Protein AF-A0A821N7M0-F1 (afdb_monomer_lite)

Sequence (128 aa):
MWQSNPNPWSSSEPAKWSHYSDVENLITERAYMNGEKRAIFDHYYIDFETNRQISNTDNYRQRPVKRVVRKREDKHLREERFVDLPVTTGRSFGGEYGWVSPFIIEVRRDLKLEPDELPSKKPDIIPI

Secondary structure (DSSP, 8-state):
-EEE-S-TT-SSS---PEEPPHHHHHHHHHHHHTT-SEEE-SSEEEETTTTEEEESS-TT-EEEEEE----GGG----GGGS------TT--SSSTTS---HHHHHHHHHTT--GGGSGGG-TTTS--

Foldseek 3Di:
DKWWFQCPPDPPDPGDTDDDDPVQCVQQVVCVVVVHQWRDDPFWIQGPVQQWIAGPVHRVNIIHMDDDDDDPVNPPDVVVVVPPDPPPPQAFPPDDPPDDDVVVVVVCVVVVHDPCRDLSNDPVNDDD

Radius of gyration: 28.32 Å; chains: 1; bounding box: 65×40×57 Å

pLDDT: mean 79.27, std 14.32, range [49.69, 96.19]

Structure (mmCIF, N/CA/C/O backbone):
data_AF-A0A821N7M0-F1
#
_entry.id   AF-A0A821N7M0-F1
#
loop_
_atom_site.group_PDB
_atom_site.id
_atom_site.type_symbol
_atom_site.label_atom_id
_atom_site.label_alt_id
_atom_site.label_comp_id
_atom_site.label_asym_id
_atom_site.label_entity_id
_atom_site.label_seq_id
_atom_site.pdbx_PDB_ins_code
_atom_site.Cartn_x
_atom_site.Cartn_y
_atom_site.Cartn_z
_atom_site.occupancy
_atom_site.B_iso_or_equiv
_atom_site.auth_seq_id
_atom_site.auth_comp_id
_atom_site.auth_asym_id
_atom_site.auth_atom_id
_atom_site.pdbx_PDB_model_num
ATOM 1 N N . MET A 1 1 ? -1.482 -3.138 3.120 1.00 86.19 1 MET A N 1
ATOM 2 C CA . MET A 1 1 ? -0.540 -2.020 2.915 1.00 86.19 1 MET A CA 1
ATOM 3 C C . MET A 1 1 ? 0.639 -2.510 2.112 1.00 86.19 1 MET A C 1
ATOM 5 O O . MET A 1 1 ? 1.096 -3.629 2.328 1.00 86.19 1 MET A O 1
ATOM 9 N N . TRP A 1 2 ? 1.101 -1.690 1.182 1.00 90.12 2 TRP A N 1
ATOM 10 C CA . TRP A 1 2 ? 2.169 -2.036 0.261 1.00 90.12 2 TRP A CA 1
ATOM 11 C C . TRP A 1 2 ? 3.532 -1.646 0.836 1.00 90.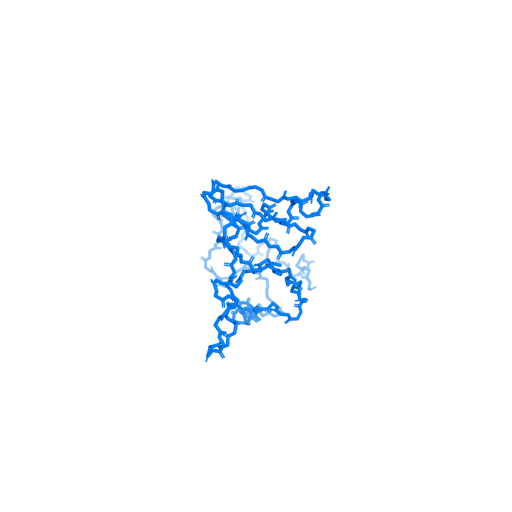12 2 TRP A C 1
ATOM 13 O O . TRP A 1 2 ? 3.653 -0.715 1.639 1.00 90.12 2 TRP A O 1
ATOM 23 N N . GLN A 1 3 ? 4.557 -2.398 0.451 1.00 91.69 3 GLN A N 1
ATOM 24 C CA . GLN A 1 3 ? 5.940 -2.173 0.852 1.00 91.69 3 GLN A CA 1
ATOM 25 C C . GLN A 1 3 ? 6.879 -2.381 -0.336 1.00 91.69 3 GLN A C 1
ATOM 27 O O . GLN A 1 3 ? 6.625 -3.247 -1.173 1.00 91.69 3 GLN A O 1
ATOM 32 N N . SER A 1 4 ? 7.995 -1.655 -0.358 1.00 90.69 4 SER A N 1
ATOM 33 C CA . SER A 1 4 ? 9.095 -1.848 -1.308 1.00 90.69 4 SE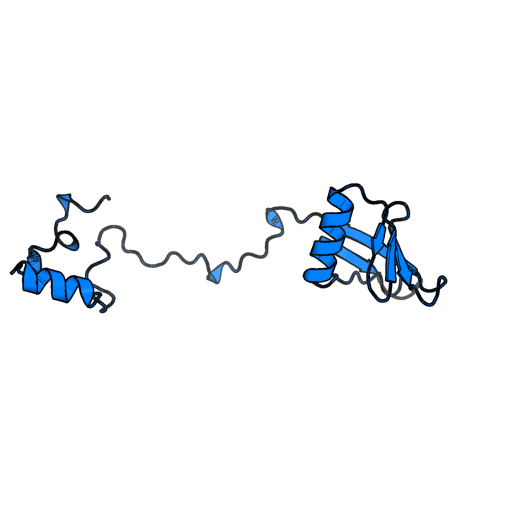R A CA 1
ATOM 34 C C . SER A 1 4 ? 10.398 -2.174 -0.587 1.00 90.69 4 SER A C 1
ATOM 36 O O . SER A 1 4 ? 10.624 -1.735 0.543 1.00 90.69 4 SER A O 1
ATOM 38 N N . ASN A 1 5 ? 11.266 -2.948 -1.236 1.00 89.94 5 ASN A N 1
ATOM 39 C CA . ASN A 1 5 ? 12.642 -3.123 -0.781 1.00 89.94 5 ASN A CA 1
ATOM 40 C C . ASN A 1 5 ? 13.562 -2.180 -1.581 1.00 89.94 5 ASN A C 1
ATOM 42 O O . ASN A 1 5 ? 13.746 -2.394 -2.781 1.00 89.94 5 ASN A O 1
ATOM 46 N N . PRO A 1 6 ? 14.140 -1.137 -0.958 1.00 80.50 6 PRO A N 1
ATOM 47 C CA . PRO A 1 6 ? 15.010 -0.194 -1.643 1.00 80.50 6 PRO A CA 1
ATOM 48 C C . PRO A 1 6 ? 16.347 -0.803 -2.074 1.00 80.50 6 PRO A C 1
ATOM 50 O O . PRO A 1 6 ? 16.938 -0.284 -3.019 1.00 80.50 6 PRO A O 1
ATOM 53 N N . ASN A 1 7 ? 16.809 -1.882 -1.429 1.00 79.25 7 ASN A N 1
ATOM 54 C CA . ASN A 1 7 ? 18.066 -2.547 -1.764 1.00 79.25 7 ASN A CA 1
ATOM 55 C C . ASN A 1 7 ? 17.894 -4.076 -1.836 1.00 79.25 7 ASN A C 1
ATOM 57 O O . ASN A 1 7 ? 18.238 -4.796 -0.897 1.00 79.25 7 ASN A O 1
ATOM 61 N N . PRO A 1 8 ? 17.340 -4.597 -2.942 1.00 70.62 8 PRO A N 1
ATOM 62 C CA . PRO A 1 8 ? 17.048 -6.020 -3.070 1.00 70.62 8 PRO A CA 1
ATOM 63 C C . PRO A 1 8 ? 18.269 -6.892 -3.385 1.00 70.62 8 PRO A C 1
ATOM 65 O O . PRO A 1 8 ? 18.152 -8.111 -3.319 1.00 70.62 8 PRO A O 1
ATOM 68 N N . TRP A 1 9 ? 19.420 -6.294 -3.713 1.00 75.19 9 TRP A N 1
ATOM 69 C CA . TRP A 1 9 ? 20.634 -7.018 -4.118 1.00 75.19 9 TRP A CA 1
ATOM 70 C C . TRP A 1 9 ? 21.748 -7.007 -3.067 1.00 75.19 9 TRP A C 1
ATOM 72 O O . TRP A 1 9 ? 22.810 -7.583 -3.300 1.00 75.19 9 TRP A O 1
ATOM 82 N N . SER A 1 10 ? 21.529 -6.380 -1.906 1.00 76.12 10 SER A N 1
ATOM 83 C CA . SER A 1 10 ? 22.488 -6.466 -0.805 1.00 76.12 10 SER A CA 1
ATOM 84 C C . SER A 1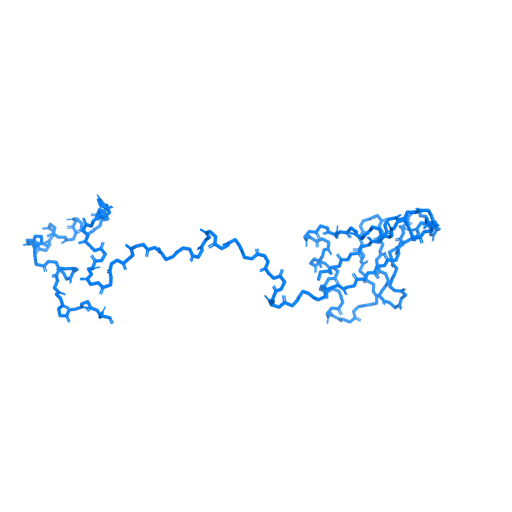 10 ? 22.561 -7.902 -0.296 1.00 76.12 10 SER A C 1
ATOM 86 O O . SER A 1 10 ? 21.575 -8.441 0.198 1.00 76.12 10 SER A O 1
ATOM 88 N N . SER A 1 11 ? 23.729 -8.528 -0.431 1.00 70.62 11 SER A N 1
ATOM 89 C CA . SER A 1 11 ? 23.993 -9.859 0.136 1.00 70.62 11 SER A CA 1
ATOM 90 C C . SER A 1 11 ? 24.466 -9.782 1.593 1.00 70.62 11 SER A C 1
ATOM 92 O O . SER A 1 11 ? 24.469 -10.790 2.291 1.00 70.62 11 SER A O 1
ATOM 94 N N . SER A 1 12 ? 24.878 -8.594 2.048 1.00 77.62 12 SER A N 1
ATOM 95 C CA . SER A 1 12 ? 25.453 -8.367 3.378 1.00 77.62 12 SER A CA 1
ATOM 96 C C . SER A 1 12 ? 24.445 -7.856 4.405 1.00 77.62 12 SER A C 1
ATOM 98 O O . SER A 1 12 ? 24.689 -7.988 5.601 1.00 77.62 12 SER A O 1
ATOM 100 N N . GLU A 1 13 ? 23.327 -7.266 3.971 1.00 72.75 13 GLU A N 1
ATOM 101 C CA . GLU A 1 13 ? 22.333 -6.661 4.862 1.00 72.75 13 GLU A CA 1
ATOM 102 C C . GLU A 1 13 ? 20.961 -7.336 4.731 1.00 72.75 13 GLU A C 1
ATOM 104 O O . GLU A 1 13 ? 20.546 -7.693 3.625 1.00 72.75 13 GLU A O 1
ATOM 109 N N . PRO A 1 14 ? 20.213 -7.491 5.838 1.00 75.62 14 PRO A N 1
ATOM 110 C CA . PRO A 1 14 ? 18.862 -8.027 5.785 1.00 75.62 14 PRO A CA 1
ATOM 111 C C . PRO A 1 14 ? 17.939 -7.111 4.971 1.00 75.62 14 PRO A C 1
ATOM 113 O O . PRO A 1 14 ? 17.973 -5.886 5.096 1.00 75.62 14 PRO A O 1
ATOM 116 N N . ALA A 1 15 ? 17.064 -7.719 4.166 1.00 79.12 15 ALA A N 1
ATOM 117 C CA . ALA A 1 15 ? 16.103 -7.011 3.327 1.00 79.12 15 ALA A CA 1
ATOM 118 C C . ALA A 1 15 ? 15.176 -6.109 4.164 1.00 79.12 15 ALA A C 1
ATOM 120 O O . ALA A 1 15 ? 14.221 -6.575 4.795 1.00 79.12 15 ALA A O 1
ATOM 121 N N . LYS A 1 16 ? 15.435 -4.798 4.141 1.00 85.75 16 LYS A N 1
ATOM 122 C CA . LYS A 1 16 ? 14.620 -3.798 4.833 1.00 85.75 16 LYS A CA 1
ATOM 123 C C . LYS A 1 16 ? 13.434 -3.408 3.959 1.00 85.75 16 LYS A C 1
ATOM 125 O O . LYS A 1 16 ? 13.601 -2.809 2.905 1.00 85.75 16 LYS A O 1
ATOM 130 N N . TRP A 1 17 ? 12.226 -3.734 4.405 1.00 88.75 17 TRP A N 1
ATOM 131 C CA . TRP A 1 17 ? 11.001 -3.349 3.708 1.00 88.75 17 TRP A CA 1
ATOM 132 C C . TRP A 1 17 ? 10.504 -2.000 4.217 1.00 88.75 17 TRP A C 1
ATOM 134 O O . TRP A 1 17 ? 10.228 -1.842 5.405 1.00 88.75 17 TRP A O 1
ATOM 144 N N . SER A 1 18 ? 10.374 -1.044 3.305 1.00 88.44 18 SER A N 1
ATOM 145 C CA . SER A 1 18 ? 9.868 0.294 3.589 1.00 88.44 18 SER A CA 1
ATOM 146 C C . SER A 1 18 ? 8.414 0.409 3.155 1.00 88.44 18 SER A C 1
ATOM 148 O O . SER A 1 18 ? 8.020 -0.105 2.107 1.00 88.44 18 SER A O 1
ATOM 150 N N . HIS A 1 19 ? 7.609 1.084 3.968 1.00 89.69 19 HIS A N 1
ATOM 151 C CA . HIS A 1 19 ? 6.224 1.387 3.628 1.00 89.69 19 HIS A CA 1
ATOM 152 C C . HIS A 1 19 ? 6.154 2.518 2.602 1.00 89.69 19 HIS A C 1
ATOM 154 O O . HIS A 1 19 ? 6.934 3.467 2.677 1.00 89.69 19 HIS A O 1
ATOM 160 N N . TYR A 1 20 ? 5.196 2.421 1.681 1.00 91.00 20 TYR A N 1
ATOM 161 C CA . TYR A 1 20 ? 4.779 3.577 0.890 1.00 91.00 20 TYR A CA 1
ATOM 162 C C . TYR A 1 20 ? 4.067 4.604 1.771 1.00 91.00 20 TYR A C 1
ATOM 164 O O . TYR A 1 20 ? 3.559 4.255 2.844 1.00 91.00 20 TYR A O 1
ATOM 172 N N . SER A 1 21 ? 4.007 5.852 1.308 1.00 90.06 21 SER A N 1
ATOM 173 C CA . SER A 1 21 ? 3.177 6.877 1.945 1.00 90.06 21 SER A CA 1
ATOM 174 C C . SER A 1 21 ? 1.694 6.484 1.923 1.00 90.06 21 SER A C 1
ATOM 176 O O . SER A 1 21 ? 1.272 5.622 1.149 1.00 90.06 21 SER A O 1
ATOM 178 N N . ASP A 1 22 ? 0.876 7.107 2.772 1.00 87.88 22 ASP A N 1
ATOM 179 C CA . ASP A 1 22 ? -0.560 6.798 2.845 1.00 87.88 22 ASP A CA 1
ATOM 180 C C . ASP A 1 22 ? -1.276 7.055 1.511 1.00 87.88 22 ASP A C 1
ATOM 182 O O . ASP A 1 22 ? -2.116 6.256 1.092 1.00 87.88 22 ASP A O 1
ATOM 186 N N . VAL A 1 23 ? -0.892 8.123 0.805 1.00 90.00 23 VAL A N 1
ATOM 187 C CA . VAL A 1 23 ? -1.446 8.475 -0.511 1.00 90.00 23 VAL A CA 1
ATOM 188 C C . VAL A 1 23 ? -1.054 7.436 -1.559 1.00 90.00 23 VAL A C 1
ATOM 190 O O . VAL A 1 23 ? -1.917 6.913 -2.262 1.00 90.00 23 VAL A O 1
ATOM 193 N N . GLU A 1 24 ? 0.230 7.080 -1.635 1.00 92.38 24 GLU A N 1
ATOM 194 C CA . GLU A 1 24 ? 0.712 6.061 -2.573 1.00 92.38 24 GLU A CA 1
ATOM 195 C C . GLU A 1 24 ? 0.084 4.695 -2.290 1.00 92.38 24 GLU A C 1
ATOM 197 O O . GLU A 1 24 ? -0.327 3.997 -3.216 1.00 92.38 24 GLU A O 1
ATOM 202 N N . ASN A 1 25 ? -0.055 4.322 -1.015 1.00 92.69 25 ASN A N 1
ATOM 203 C CA . ASN A 1 25 ? -0.757 3.106 -0.614 1.00 92.69 25 ASN A CA 1
ATOM 204 C C . ASN A 1 25 ? -2.209 3.111 -1.092 1.00 92.69 25 ASN A C 1
ATOM 206 O O . ASN A 1 25 ? -2.676 2.085 -1.578 1.00 92.69 25 ASN A O 1
ATOM 210 N N . LEU A 1 26 ? -2.918 4.234 -0.960 1.00 92.06 26 LEU A N 1
ATOM 211 C CA . LEU A 1 26 ? -4.314 4.349 -1.376 1.00 92.06 26 LEU A CA 1
ATOM 212 C C . LEU A 1 26 ? -4.456 4.207 -2.895 1.00 92.06 26 LEU A C 1
ATOM 214 O O . LEU A 1 26 ? -5.325 3.469 -3.358 1.00 92.06 26 LEU A O 1
ATOM 218 N N . ILE A 1 27 ? -3.578 4.855 -3.663 1.00 93.50 27 ILE A N 1
ATOM 219 C CA . ILE A 1 27 ? -3.544 4.747 -5.128 1.00 93.50 27 ILE A CA 1
ATOM 220 C C . ILE A 1 27 ? -3.236 3.305 -5.549 1.00 93.50 27 ILE A C 1
ATOM 222 O O . ILE A 1 27 ? -3.965 2.728 -6.353 1.00 93.50 27 ILE A O 1
ATOM 226 N N . THR A 1 28 ? -2.196 2.706 -4.963 1.00 94.31 28 THR A N 1
ATOM 227 C CA . THR A 1 28 ? -1.767 1.335 -5.274 1.00 94.31 28 THR A CA 1
ATOM 228 C C . THR A 1 28 ? -2.865 0.326 -4.957 1.00 94.31 28 THR A C 1
ATOM 230 O O . THR A 1 28 ? -3.180 -0.536 -5.773 1.00 94.31 28 THR A O 1
ATOM 233 N N . GLU A 1 29 ? -3.475 0.437 -3.775 1.00 94.25 29 GLU A N 1
ATOM 234 C CA . GLU A 1 29 ? -4.538 -0.467 -3.345 1.00 94.25 29 GLU A CA 1
ATOM 235 C C . GLU A 1 29 ? -5.780 -0.321 -4.228 1.00 94.25 29 GLU A C 1
ATOM 237 O O . GLU A 1 29 ? -6.380 -1.327 -4.595 1.00 94.25 29 GLU A O 1
ATOM 242 N N . ARG A 1 30 ? -6.140 0.906 -4.623 1.00 93.81 30 ARG A N 1
ATOM 243 C CA . ARG A 1 30 ? -7.259 1.152 -5.538 1.00 93.81 30 ARG A CA 1
ATOM 244 C C . ARG A 1 30 ? -7.023 0.512 -6.905 1.00 93.81 30 ARG A C 1
ATOM 246 O O . ARG A 1 30 ? -7.895 -0.211 -7.376 1.00 93.81 30 ARG A O 1
ATOM 253 N N . ALA A 1 31 ? -5.855 0.736 -7.507 1.00 95.00 31 ALA A N 1
ATOM 254 C CA . ALA A 1 31 ? -5.500 0.158 -8.803 1.00 95.00 31 ALA A CA 1
ATOM 255 C C . ALA A 1 31 ? -5.518 -1.380 -8.754 1.00 95.00 31 ALA A C 1
ATOM 257 O O . ALA A 1 31 ? -6.102 -2.035 -9.617 1.00 95.00 31 ALA A O 1
ATOM 258 N N . TYR A 1 32 ? -4.966 -1.958 -7.684 1.00 94.44 32 TYR A N 1
ATOM 259 C CA . TYR A 1 32 ? -4.979 -3.402 -7.468 1.00 94.44 32 TYR A CA 1
ATOM 260 C C . TYR A 1 32 ? -6.401 -3.968 -7.329 1.00 94.44 32 TYR A C 1
ATOM 262 O O . TYR A 1 32 ? -6.729 -4.976 -7.950 1.00 94.44 32 TYR A O 1
ATOM 270 N N . MET A 1 33 ? -7.268 -3.312 -6.550 1.00 94.00 33 MET A N 1
ATOM 271 C CA . MET A 1 33 ? -8.666 -3.730 -6.362 1.00 94.00 33 MET A CA 1
ATOM 272 C C . MET A 1 33 ? -9.500 -3.613 -7.641 1.00 94.00 33 MET A C 1
ATOM 274 O O . MET A 1 33 ? -10.402 -4.417 -7.859 1.00 94.00 33 MET A O 1
ATOM 278 N N . ASN A 1 34 ? -9.178 -2.647 -8.498 1.00 95.88 34 ASN A N 1
ATOM 279 C CA . ASN A 1 34 ? -9.807 -2.476 -9.805 1.00 95.88 34 ASN A CA 1
ATOM 280 C C . ASN A 1 34 ? -9.323 -3.496 -10.854 1.00 95.88 34 ASN A C 1
ATOM 282 O O . ASN A 1 34 ? -9.826 -3.494 -11.976 1.00 95.88 34 ASN A O 1
ATOM 286 N N . GLY A 1 35 ? -8.343 -4.348 -10.527 1.00 93.88 35 GLY A N 1
ATOM 287 C CA . GLY A 1 35 ? -7.747 -5.289 -11.479 1.00 93.88 35 GLY A CA 1
ATOM 288 C C . GLY A 1 35 ? -6.873 -4.615 -12.540 1.00 93.88 35 GLY A C 1
ATOM 289 O O . GLY A 1 35 ? -6.640 -5.186 -13.606 1.00 93.88 35 GLY A O 1
ATOM 290 N N . GLU A 1 36 ? -6.394 -3.398 -12.277 1.00 96.19 36 GLU A N 1
ATOM 291 C CA . GLU A 1 36 ? -5.438 -2.733 -13.155 1.00 96.19 36 GLU A CA 1
ATOM 292 C C . GLU A 1 36 ? -4.107 -3.493 -13.124 1.00 96.19 36 GLU A C 1
ATOM 294 O O . GLU A 1 36 ? -3.714 -4.058 -12.106 1.00 96.19 36 GLU A O 1
ATOM 299 N N . LYS A 1 37 ? -3.380 -3.505 -14.245 1.00 95.12 37 LYS A N 1
ATOM 300 C CA . LYS A 1 37 ? -2.074 -4.184 -14.317 1.00 95.12 37 LYS A CA 1
ATOM 301 C C . LYS A 1 37 ? -0.973 -3.410 -13.598 1.00 95.12 37 LYS A C 1
ATOM 303 O O . LYS A 1 37 ? 0.020 -3.994 -13.171 1.00 95.12 37 LYS A O 1
ATOM 308 N N . ARG A 1 38 ? -1.121 -2.084 -13.511 1.00 95.81 38 ARG A N 1
ATOM 309 C CA . ARG A 1 38 ? -0.081 -1.177 -13.023 1.00 95.81 38 ARG A CA 1
ATOM 310 C C . ARG A 1 38 ? -0.683 -0.011 -12.253 1.00 95.81 38 ARG A C 1
ATOM 312 O O . ARG A 1 38 ? -1.708 0.511 -12.669 1.00 95.81 38 ARG A O 1
ATOM 319 N N . ALA A 1 39 ? 0.004 0.444 -11.210 1.00 95.19 39 ALA A N 1
ATOM 320 C CA . ALA A 1 39 ? -0.249 1.739 -10.581 1.00 95.19 39 ALA A CA 1
ATOM 321 C C . ALA A 1 39 ? 0.804 2.752 -11.039 1.00 95.19 39 ALA A C 1
ATOM 323 O O . ALA A 1 39 ? 2.001 2.476 -10.953 1.00 95.19 39 ALA A O 1
ATOM 324 N N . ILE A 1 40 ? 0.369 3.910 -11.534 1.00 94.69 40 ILE A N 1
ATOM 325 C CA . ILE A 1 40 ? 1.244 4.937 -12.115 1.00 94.69 40 ILE A CA 1
ATOM 326 C C . ILE A 1 40 ? 1.449 6.071 -11.107 1.00 94.69 40 ILE A C 1
ATOM 328 O O . ILE A 1 40 ? 0.484 6.580 -10.541 1.00 94.69 40 ILE A O 1
ATOM 332 N N . PHE A 1 41 ? 2.704 6.483 -10.931 1.00 93.69 41 PHE A N 1
ATOM 333 C CA . PHE A 1 41 ? 3.117 7.648 -10.151 1.00 93.69 41 PHE A CA 1
ATOM 334 C C . PHE A 1 41 ? 4.016 8.551 -11.002 1.00 93.69 41 PHE A C 1
ATOM 336 O O . PHE A 1 41 ? 4.504 8.152 -12.063 1.00 93.69 41 PHE A O 1
ATOM 343 N N . ASP A 1 42 ? 4.289 9.757 -10.508 1.00 91.69 42 ASP A N 1
ATOM 344 C CA . ASP A 1 42 ? 5.058 10.771 -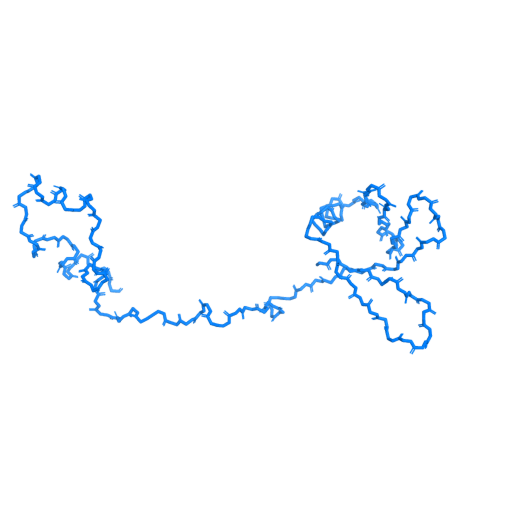11.240 1.00 91.69 42 ASP A CA 1
ATOM 345 C C . ASP A 1 42 ? 6.455 10.277 -11.650 1.00 91.69 42 ASP A C 1
ATOM 347 O O . ASP A 1 42 ? 6.917 10.498 -12.771 1.00 91.69 42 ASP A O 1
ATOM 351 N N . HIS A 1 43 ? 7.138 9.567 -10.750 1.00 92.69 43 HIS A N 1
ATOM 352 C CA . HIS A 1 43 ? 8.536 9.165 -10.944 1.00 92.69 43 HIS A CA 1
ATOM 353 C C . HIS A 1 43 ? 8.735 7.669 -11.183 1.00 92.69 43 HIS A C 1
ATOM 355 O O . HIS A 1 43 ? 9.823 7.250 -11.579 1.00 92.69 43 HIS A O 1
ATOM 361 N N . TYR A 1 44 ? 7.720 6.852 -10.934 1.00 94.25 44 TYR A N 1
ATOM 362 C CA . TYR A 1 44 ? 7.800 5.406 -11.076 1.00 94.25 44 TYR A CA 1
ATOM 363 C C . TYR A 1 44 ? 6.412 4.817 -11.312 1.00 94.25 44 TYR A C 1
ATOM 365 O O . TYR A 1 44 ? 5.400 5.469 -11.081 1.00 94.25 44 TYR A O 1
ATOM 373 N N . TYR A 1 45 ? 6.350 3.554 -11.705 1.00 95.06 45 TYR A N 1
ATOM 374 C CA . TYR A 1 45 ? 5.118 2.774 -11.669 1.00 95.06 45 TYR A CA 1
ATOM 375 C C . TYR A 1 45 ? 5.352 1.457 -10.938 1.00 95.06 45 TYR A C 1
ATOM 377 O O . TYR A 1 45 ? 6.482 0.977 -10.829 1.00 95.06 45 TYR A O 1
ATOM 385 N N . ILE A 1 46 ? 4.278 0.884 -10.408 1.00 95.81 46 ILE A N 1
ATOM 386 C CA . ILE A 1 46 ? 4.268 -0.454 -9.824 1.00 95.81 46 ILE A CA 1
ATOM 387 C C . ILE A 1 46 ? 3.577 -1.371 -10.819 1.00 95.81 46 ILE A C 1
ATOM 389 O O . ILE A 1 46 ? 2.435 -1.125 -11.191 1.00 95.81 46 ILE A O 1
ATOM 393 N N . ASP A 1 47 ? 4.271 -2.414 -11.246 1.00 95.06 47 ASP A N 1
ATOM 394 C CA . ASP A 1 47 ? 3.725 -3.500 -12.043 1.00 95.06 47 ASP A CA 1
ATOM 395 C C . ASP A 1 47 ? 3.305 -4.650 -11.124 1.00 95.06 47 ASP A C 1
ATOM 397 O O . ASP A 1 47 ? 4.130 -5.232 -10.410 1.00 95.06 47 ASP A O 1
ATOM 401 N N . PHE A 1 48 ? 2.009 -4.957 -11.118 1.00 94.44 48 PHE A N 1
ATOM 402 C CA . PHE A 1 48 ? 1.432 -5.969 -10.238 1.00 94.44 48 PHE A CA 1
ATOM 403 C C . PHE A 1 48 ? 1.651 -7.393 -10.752 1.00 94.44 48 PHE A C 1
ATOM 405 O O . PHE A 1 48 ? 1.675 -8.322 -9.948 1.00 94.44 48 PHE A O 1
ATOM 412 N N . GLU A 1 49 ? 1.860 -7.577 -12.061 1.00 93.19 49 GLU A N 1
ATOM 413 C CA . GLU A 1 49 ? 2.125 -8.901 -12.641 1.00 93.19 49 GLU A CA 1
ATOM 414 C C . GLU A 1 49 ? 3.503 -9.414 -12.200 1.00 93.19 49 GLU A C 1
ATOM 416 O O . GLU A 1 49 ? 3.657 -10.565 -11.789 1.00 93.19 49 GLU A O 1
ATOM 421 N N . THR A 1 50 ? 4.505 -8.533 -12.218 1.00 92.31 50 THR A N 1
ATOM 422 C CA . THR A 1 50 ? 5.878 -8.860 -11.811 1.00 92.31 50 THR A CA 1
ATOM 423 C C . THR A 1 50 ? 6.182 -8.528 -10.348 1.00 92.31 50 THR A C 1
ATOM 425 O O . THR A 1 50 ? 7.232 -8.931 -9.843 1.00 92.31 50 THR A O 1
ATOM 428 N N . ASN A 1 51 ? 5.272 -7.835 -9.653 1.00 93.12 51 ASN A N 1
ATOM 429 C CA . ASN A 1 51 ? 5.449 -7.294 -8.301 1.00 93.12 51 ASN A CA 1
ATOM 430 C C . ASN A 1 51 ? 6.715 -6.432 -8.171 1.00 93.12 51 ASN A C 1
ATOM 432 O O . ASN A 1 51 ? 7.523 -6.592 -7.248 1.00 93.12 51 ASN A O 1
ATOM 436 N N . ARG A 1 52 ? 6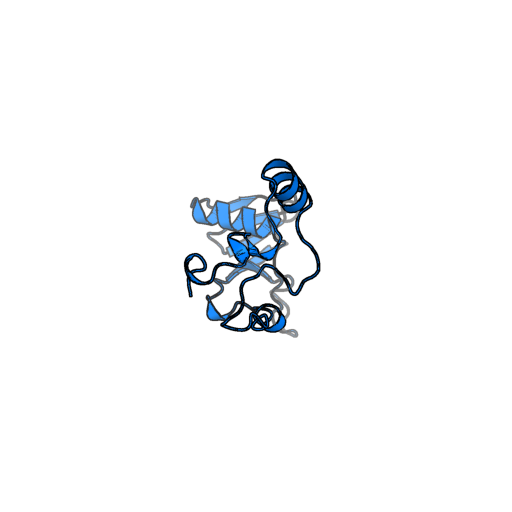.903 -5.511 -9.121 1.00 93.62 52 ARG A N 1
ATOM 437 C CA . ARG A 1 52 ? 8.070 -4.624 -9.181 1.00 93.62 52 ARG A CA 1
ATOM 438 C C . ARG A 1 52 ? 7.659 -3.173 -9.329 1.00 93.62 52 ARG A C 1
ATOM 440 O O . ARG A 1 52 ? 6.803 -2.825 -10.127 1.00 93.62 52 ARG A O 1
ATOM 447 N N . GLN A 1 53 ? 8.345 -2.320 -8.592 1.00 94.19 53 GLN A N 1
ATOM 448 C CA . GLN A 1 53 ? 8.397 -0.893 -8.832 1.00 94.19 53 GLN A CA 1
ATOM 449 C C . GLN A 1 53 ? 9.514 -0.611 -9.836 1.00 94.19 53 GLN A C 1
ATOM 451 O O . GLN A 1 53 ? 10.636 -1.086 -9.650 1.00 94.19 53 GLN A O 1
ATOM 456 N N . ILE A 1 54 ? 9.220 0.177 -10.865 1.00 94.00 54 ILE A N 1
ATOM 457 C CA . ILE A 1 54 ? 10.142 0.520 -11.950 1.00 94.00 54 ILE A CA 1
ATOM 458 C C . ILE A 1 54 ? 10.158 2.041 -12.105 1.00 94.00 54 ILE A C 1
ATOM 460 O O . ILE A 1 54 ? 9.103 2.668 -12.188 1.00 94.00 54 ILE A O 1
ATOM 464 N N . SER A 1 55 ? 11.349 2.644 -12.108 1.00 93.44 55 SER A N 1
ATOM 465 C CA . SER A 1 55 ? 11.501 4.089 -12.326 1.00 93.44 55 SER A CA 1
ATOM 466 C C . SER A 1 55 ? 11.104 4.477 -13.751 1.00 93.44 55 SER A C 1
ATOM 468 O O . SER A 1 55 ? 11.509 3.816 -14.703 1.00 93.44 55 SER A O 1
ATOM 470 N N . ASN A 1 56 ? 10.394 5.597 -13.910 1.00 91.75 56 ASN A N 1
ATOM 471 C CA . ASN A 1 56 ? 10.012 6.127 -15.227 1.00 91.75 56 ASN A CA 1
ATOM 472 C C . ASN A 1 56 ? 11.235 6.612 -16.026 1.00 91.75 56 ASN A C 1
ATOM 474 O O . ASN A 1 56 ? 11.223 6.617 -17.252 1.00 91.75 56 ASN A O 1
ATOM 478 N N . THR A 1 57 ? 12.289 7.039 -15.324 1.00 93.25 57 THR A N 1
ATOM 479 C CA . THR A 1 57 ? 13.514 7.600 -15.916 1.00 93.25 57 THR A CA 1
ATOM 480 C C . THR A 1 57 ? 14.602 6.566 -16.189 1.00 93.25 57 THR A C 1
ATOM 482 O O . THR A 1 57 ? 15.478 6.813 -17.011 1.00 93.25 57 THR A O 1
ATOM 485 N N . ASP A 1 58 ? 14.582 5.429 -15.491 1.00 89.75 58 ASP A N 1
ATOM 486 C CA . ASP A 1 58 ? 15.651 4.429 -15.541 1.00 89.75 58 ASP A CA 1
ATOM 487 C C . ASP A 1 58 ? 15.078 3.030 -15.289 1.00 89.75 58 ASP A C 1
ATOM 489 O O . ASP A 1 58 ? 14.824 2.629 -14.152 1.00 89.75 58 ASP A O 1
ATOM 493 N N . ASN A 1 59 ? 14.911 2.263 -16.366 1.00 87.12 59 ASN A N 1
ATOM 494 C CA . ASN A 1 59 ? 14.336 0.919 -16.315 1.00 87.12 59 ASN A CA 1
ATOM 495 C C . ASN A 1 59 ? 15.205 -0.093 -15.550 1.00 87.12 59 ASN A C 1
ATOM 497 O O . ASN A 1 59 ? 14.705 -1.160 -15.187 1.00 87.12 59 ASN A O 1
ATOM 501 N N . TYR A 1 60 ? 16.481 0.212 -15.288 1.00 86.75 60 TYR A N 1
ATOM 502 C CA . TYR A 1 60 ? 17.348 -0.642 -14.473 1.00 86.75 60 TYR A CA 1
ATOM 503 C C . TYR A 1 60 ? 17.128 -0.418 -12.974 1.00 86.75 60 TYR A C 1
ATOM 505 O O . TYR A 1 60 ? 17.421 -1.301 -12.165 1.00 86.75 60 TYR A O 1
ATOM 513 N N . ARG A 1 61 ? 16.544 0.722 -12.580 1.00 87.88 61 ARG A N 1
ATOM 514 C CA . ARG A 1 61 ? 16.153 0.991 -11.191 1.00 87.88 61 ARG A CA 1
ATOM 515 C C . ARG A 1 61 ? 14.825 0.323 -10.882 1.00 87.88 61 ARG A C 1
ATOM 517 O O . ARG A 1 61 ? 13.762 0.943 -10.928 1.00 87.88 61 ARG A O 1
ATOM 524 N N . GLN A 1 62 ? 14.920 -0.955 -10.533 1.00 91.31 62 GLN A N 1
ATOM 525 C CA . GLN A 1 62 ? 13.784 -1.770 -10.121 1.00 91.31 62 GLN A CA 1
ATOM 526 C C . GLN A 1 62 ? 13.851 -2.092 -8.631 1.00 91.31 62 GLN A C 1
ATOM 528 O O . GLN A 1 62 ? 14.925 -2.278 -8.063 1.00 91.31 62 GLN A O 1
ATOM 533 N N . ARG A 1 63 ? 12.693 -2.170 -7.982 1.00 91.81 63 ARG A N 1
ATOM 534 C CA . ARG A 1 63 ? 12.570 -2.576 -6.578 1.00 91.81 63 ARG A CA 1
ATOM 535 C C . ARG A 1 63 ? 11.452 -3.601 -6.460 1.00 91.81 63 ARG A C 1
ATOM 537 O O . ARG A 1 63 ? 10.387 -3.369 -7.026 1.00 91.81 63 ARG A O 1
ATOM 544 N N . PRO A 1 64 ? 11.640 -4.726 -5.757 1.00 92.94 64 PRO A N 1
ATOM 545 C CA . PRO A 1 64 ? 10.548 -5.649 -5.524 1.00 92.94 64 PRO A CA 1
ATOM 546 C C . PRO A 1 64 ? 9.557 -5.019 -4.550 1.00 92.94 64 PRO A C 1
ATOM 548 O O . PRO A 1 64 ? 9.923 -4.276 -3.630 1.00 92.94 64 PRO A O 1
ATOM 551 N N . VAL A 1 65 ? 8.294 -5.340 -4.776 1.00 93.62 65 VAL A N 1
ATOM 552 C CA . VAL A 1 65 ? 7.150 -4.808 -4.052 1.00 93.62 65 VAL A CA 1
ATOM 553 C C . VAL A 1 65 ? 6.366 -5.975 -3.477 1.00 93.62 65 VAL A C 1
ATOM 555 O O . VAL A 1 65 ? 6.293 -7.045 -4.073 1.00 93.62 65 VAL A O 1
ATOM 558 N N . LYS A 1 66 ? 5.781 -5.789 -2.296 1.00 92.62 66 LYS A N 1
ATOM 559 C CA . LYS A 1 66 ? 4.865 -6.773 -1.721 1.00 92.62 66 LYS A CA 1
ATOM 560 C C . LYS A 1 66 ? 3.678 -6.099 -1.060 1.00 92.62 66 LYS A C 1
ATOM 562 O O . LYS A 1 66 ? 3.803 -5.039 -0.441 1.00 92.62 66 LYS A O 1
ATOM 567 N N . ARG A 1 67 ? 2.529 -6.763 -1.136 1.00 92.12 67 ARG A N 1
ATOM 568 C CA . ARG A 1 67 ? 1.330 -6.394 -0.388 1.00 92.12 67 ARG A CA 1
ATOM 569 C C . ARG A 1 67 ? 1.306 -7.161 0.929 1.00 92.12 67 ARG A C 1
ATOM 571 O O . ARG A 1 67 ? 1.306 -8.386 0.940 1.00 92.12 67 ARG A O 1
ATOM 578 N N . VAL A 1 68 ? 1.255 -6.440 2.043 1.00 89.56 68 VAL A N 1
ATOM 579 C CA . VAL A 1 68 ? 1.073 -7.014 3.380 1.00 89.56 68 VAL A CA 1
ATOM 580 C C . VAL A 1 68 ? -0.354 -6.736 3.832 1.00 89.56 68 VAL A C 1
ATOM 582 O O . VAL A 1 68 ? -0.733 -5.584 4.068 1.00 89.56 68 VAL A O 1
ATOM 585 N N . VAL A 1 69 ? -1.169 -7.782 3.936 1.00 83.88 69 VAL A N 1
ATOM 586 C CA . VAL A 1 69 ? -2.513 -7.679 4.515 1.00 83.88 69 VAL A CA 1
ATOM 587 C C . VAL A 1 69 ? -2.352 -7.680 6.030 1.00 83.88 69 VAL A C 1
ATOM 589 O O . VAL A 1 69 ? -1.914 -8.673 6.601 1.00 83.88 69 VAL A O 1
ATOM 592 N N . ARG A 1 70 ? -2.664 -6.554 6.679 1.00 73.31 70 ARG A N 1
ATOM 593 C CA . ARG A 1 70 ? -2.683 -6.487 8.145 1.00 73.31 70 ARG A CA 1
ATOM 594 C C . ARG A 1 70 ? -3.863 -7.306 8.650 1.00 73.31 70 ARG A C 1
ATOM 596 O O . ARG A 1 70 ? -4.987 -7.081 8.196 1.00 73.31 70 ARG A O 1
ATOM 603 N N . LYS A 1 71 ? -3.624 -8.222 9.586 1.00 74.94 71 LYS A N 1
ATOM 604 C CA . LYS A 1 71 ? -4.715 -8.885 10.304 1.00 74.94 71 LYS A CA 1
ATOM 605 C C . LYS A 1 71 ? -5.301 -7.918 11.332 1.00 74.94 71 LYS A C 1
ATOM 607 O O . LYS A 1 71 ? -4.653 -6.954 11.735 1.00 74.94 71 LYS A O 1
ATOM 612 N N . ARG A 1 72 ? -6.541 -8.168 11.768 1.00 63.19 72 ARG A N 1
ATOM 613 C CA . ARG A 1 72 ? -7.209 -7.366 12.814 1.00 63.19 72 ARG A CA 1
ATOM 614 C C . ARG A 1 72 ? -6.389 -7.328 14.114 1.00 63.19 72 ARG A C 1
ATOM 616 O O . ARG A 1 72 ? -6.434 -6.329 14.820 1.00 63.19 72 ARG A O 1
ATOM 623 N N . GLU A 1 73 ? -5.618 -8.383 14.352 1.00 65.31 73 GLU A N 1
ATOM 624 C CA . GLU A 1 73 ? -4.696 -8.575 15.476 1.00 65.31 73 GLU A CA 1
ATOM 625 C C . GLU A 1 73 ? -3.426 -7.702 15.387 1.00 65.31 73 GLU A C 1
ATOM 627 O O . GLU A 1 73 ? -2.871 -7.341 16.415 1.00 65.31 73 GLU A O 1
ATOM 632 N N . ASP A 1 74 ? -3.001 -7.269 14.189 1.00 60.38 74 ASP A N 1
ATOM 633 C CA . ASP A 1 74 ? -1.794 -6.433 13.994 1.00 60.38 74 ASP A CA 1
ATOM 634 C C . ASP A 1 74 ? -2.036 -4.941 14.277 1.00 60.38 74 ASP A C 1
ATOM 636 O O . ASP A 1 74 ? -1.153 -4.082 14.107 1.00 60.38 74 ASP A O 1
ATOM 640 N N . LYS A 1 75 ? -3.272 -4.588 14.639 1.00 59.94 75 LYS A N 1
ATOM 641 C CA . LYS A 1 75 ? -3.646 -3.217 14.949 1.00 59.94 75 LYS A CA 1
ATOM 642 C C . LYS A 1 75 ? -3.017 -2.885 16.299 1.00 59.94 75 LYS A C 1
ATOM 644 O O . LYS A 1 75 ? -3.540 -3.270 17.334 1.00 59.94 75 LYS A O 1
ATOM 649 N N . HIS A 1 76 ? -1.910 -2.146 16.267 1.00 56.91 76 HIS A N 1
ATOM 650 C CA . HIS A 1 76 ? -1.338 -1.480 17.435 1.00 56.91 76 HIS A CA 1
ATOM 651 C C . HIS A 1 76 ? -2.336 -0.412 17.900 1.00 56.91 76 HIS A C 1
ATOM 653 O O . HIS A 1 76 ? -2.227 0.774 17.581 1.00 56.91 76 HIS A O 1
ATOM 659 N N . LEU A 1 77 ? -3.402 -0.861 18.551 1.00 64.25 77 LEU A N 1
ATOM 660 C CA . LEU A 1 77 ? -4.314 -0.012 19.279 1.00 64.25 77 LEU A CA 1
ATOM 661 C C . LEU A 1 77 ? -3.504 0.561 20.439 1.00 64.25 77 LEU A C 1
ATOM 663 O O . LEU A 1 77 ? -2.864 -0.182 21.175 1.00 64.25 77 LEU A O 1
ATOM 667 N N . ARG A 1 78 ? -3.479 1.889 20.579 1.00 68.56 78 ARG A N 1
ATOM 668 C CA . ARG A 1 78 ? -2.982 2.491 21.818 1.00 68.56 78 ARG A CA 1
ATOM 669 C C . ARG A 1 78 ? -3.965 2.092 22.906 1.00 68.56 78 ARG A C 1
ATOM 671 O O . ARG A 1 78 ? -5.049 2.666 22.955 1.00 68.56 78 ARG A O 1
ATOM 678 N N . GLU A 1 79 ? -3.605 1.105 23.717 1.00 66.00 79 GLU A N 1
ATOM 679 C CA . GLU A 1 79 ? -4.428 0.611 24.830 1.00 66.00 79 GLU A CA 1
ATOM 680 C C . GLU A 1 79 ? -4.821 1.756 25.773 1.00 66.00 79 GLU A C 1
ATOM 682 O O . GLU A 1 79 ? -5.949 1.816 26.243 1.00 66.00 79 GLU A O 1
ATOM 687 N N . GLU A 1 80 ? -3.954 2.764 25.897 1.00 66.94 80 GLU A N 1
ATOM 688 C CA . GLU A 1 80 ? -4.191 4.030 26.604 1.00 66.94 80 GLU A CA 1
ATOM 689 C C . GLU A 1 80 ? -5.406 4.841 26.109 1.00 66.94 80 GLU A C 1
ATOM 691 O O . GLU A 1 80 ? -5.824 5.782 26.773 1.00 66.94 80 GLU A O 1
ATOM 696 N N . ARG A 1 81 ? -5.973 4.547 24.930 1.00 65.00 81 ARG A N 1
ATOM 697 C CA . ARG A 1 81 ? -7.225 5.168 24.447 1.00 65.00 81 ARG A CA 1
ATOM 698 C C . ARG A 1 81 ? -8.475 4.365 24.800 1.00 65.00 81 ARG A C 1
ATOM 700 O O . ARG A 1 81 ? -9.578 4.841 24.553 1.00 65.00 81 ARG A O 1
ATOM 707 N N . PHE A 1 82 ? -8.291 3.167 25.341 1.00 65.81 82 PHE A N 1
ATOM 708 C CA . PHE A 1 82 ? -9.335 2.248 25.785 1.00 65.81 82 PHE A CA 1
ATOM 709 C C . PHE A 1 82 ? -9.310 2.096 27.307 1.00 65.81 82 PHE A C 1
ATOM 711 O O . PHE A 1 82 ? -9.687 1.052 27.827 1.00 65.81 82 PHE A O 1
ATOM 718 N N . VAL A 1 83 ? -8.847 3.121 28.030 1.00 63.59 83 VAL A N 1
ATOM 719 C CA . VAL A 1 83 ? -9.084 3.176 29.472 1.00 63.59 83 VAL A CA 1
ATOM 720 C C . VAL A 1 83 ? -10.583 3.318 29.655 1.00 63.59 83 VAL A C 1
ATOM 722 O O . VAL A 1 83 ? -11.192 4.184 29.016 1.00 63.59 83 VAL A O 1
ATOM 725 N N . ASP A 1 84 ? -11.163 2.488 30.515 1.00 59.81 84 ASP A N 1
ATOM 726 C CA . ASP A 1 84 ? -12.501 2.743 31.019 1.00 59.81 84 ASP A CA 1
ATOM 727 C C . ASP A 1 84 ? -12.495 4.170 31.564 1.00 59.81 84 ASP A C 1
ATOM 729 O O . ASP A 1 84 ? -11.822 4.490 32.550 1.00 59.81 84 ASP A O 1
ATOM 733 N N . LEU A 1 85 ? -13.190 5.069 30.864 1.00 59.94 85 LEU A N 1
ATOM 734 C CA . LEU A 1 85 ? -13.546 6.347 31.452 1.00 59.94 85 LEU A CA 1
ATOM 735 C C . LEU A 1 85 ? -14.233 5.995 32.774 1.00 59.94 85 LEU A C 1
ATOM 737 O O . LEU A 1 85 ? -15.055 5.074 32.771 1.00 59.94 85 LEU A O 1
ATOM 741 N N . PRO A 1 86 ? -13.928 6.675 33.891 1.00 60.31 86 PRO A N 1
ATOM 742 C CA . PRO A 1 86 ? -14.644 6.468 35.138 1.00 60.31 86 PRO A CA 1
ATOM 743 C C . PRO A 1 86 ? -16.063 7.035 34.988 1.00 60.31 86 PRO A C 1
ATOM 745 O O . PRO A 1 86 ? -16.427 8.035 35.596 1.00 60.31 86 PRO A O 1
ATOM 748 N N . VAL A 1 87 ? -16.871 6.416 34.131 1.00 57.50 87 VAL A N 1
ATOM 749 C CA . VAL A 1 87 ? -18.311 6.577 34.094 1.00 57.50 87 VAL A CA 1
ATOM 750 C C . VAL A 1 87 ? -18.792 5.653 35.194 1.00 57.50 87 VAL A C 1
ATOM 752 O O . VAL A 1 87 ? -18.953 4.449 35.006 1.00 57.50 87 VAL A O 1
ATOM 755 N N . THR A 1 88 ? -18.902 6.205 36.397 1.00 57.91 88 THR A N 1
ATOM 756 C CA . THR A 1 88 ? -19.522 5.524 37.528 1.00 57.91 88 THR A CA 1
ATOM 757 C C . THR A 1 88 ? -20.865 4.956 37.063 1.00 57.91 88 THR A C 1
ATOM 759 O O . THR A 1 88 ? -21.742 5.702 36.628 1.00 57.91 88 THR A O 1
ATOM 762 N N . THR A 1 89 ? -21.018 3.628 37.124 1.00 52.31 89 THR A N 1
ATOM 763 C CA . THR A 1 89 ? -22.147 2.831 36.591 1.00 52.31 89 THR A CA 1
ATOM 764 C C . THR A 1 89 ? -23.463 3.033 37.357 1.00 52.31 89 THR A C 1
ATOM 766 O O . THR A 1 89 ? -24.221 2.100 37.589 1.00 52.31 89 THR A O 1
ATOM 769 N N . GLY A 1 90 ? -23.737 4.255 37.802 1.00 54.69 90 GLY A N 1
ATOM 770 C CA . GLY A 1 90 ? -24.927 4.595 38.573 1.00 54.69 90 GLY A CA 1
ATOM 771 C C . GLY A 1 90 ? -25.216 6.091 38.664 1.00 54.69 90 GLY A C 1
ATOM 772 O O . GLY A 1 90 ? -26.019 6.484 39.508 1.00 54.69 90 GLY A O 1
ATOM 773 N N . ARG A 1 91 ? -24.567 6.950 37.860 1.00 54.25 91 ARG A N 1
ATOM 774 C CA . ARG A 1 91 ? -24.821 8.399 37.888 1.00 54.25 91 ARG A CA 1
ATOM 775 C C . ARG A 1 91 ? -24.940 8.998 36.492 1.00 54.25 91 ARG A C 1
ATOM 777 O O . ARG A 1 91 ? -24.068 8.854 35.646 1.00 54.25 91 ARG A O 1
ATOM 784 N N . SER A 1 92 ? -26.037 9.717 36.277 1.00 54.94 92 SER A N 1
ATOM 785 C CA . SER A 1 92 ? -26.322 10.477 35.062 1.00 54.94 92 SER A CA 1
ATOM 786 C C . SER A 1 92 ? -25.285 11.567 34.799 1.00 54.94 92 SER A C 1
ATOM 788 O O . SER A 1 92 ? -24.961 12.344 35.697 1.00 54.94 92 SER A O 1
ATOM 790 N N . PHE A 1 93 ? -24.876 11.698 33.533 1.00 56.06 93 PHE A N 1
ATOM 791 C CA . PHE A 1 93 ? -23.930 12.688 32.989 1.00 56.06 93 PHE A CA 1
ATOM 792 C C . PHE A 1 93 ? -24.188 14.159 33.376 1.00 56.06 93 PHE A C 1
ATOM 794 O O . PHE A 1 93 ? -23.309 15.008 33.227 1.00 56.06 93 PHE A O 1
ATOM 801 N N . GLY A 1 94 ? -25.379 14.499 33.867 1.00 52.47 94 GLY A N 1
ATOM 802 C CA . GLY A 1 94 ? -25.717 15.853 34.285 1.00 52.47 94 GLY A CA 1
ATOM 803 C C . GLY A 1 94 ? -25.251 16.161 35.705 1.00 52.47 94 GLY A C 1
ATOM 804 O O . GLY A 1 94 ? -26.078 16.158 36.615 1.00 52.47 94 GLY A O 1
ATOM 805 N N . GLY A 1 95 ? -23.973 16.478 35.931 1.00 51.28 95 GLY A N 1
ATOM 806 C CA . GLY A 1 95 ? -23.607 17.144 37.190 1.00 51.28 95 GLY A CA 1
ATOM 807 C C . GLY A 1 95 ? -22.133 17.248 37.561 1.00 51.28 95 GLY A C 1
ATOM 808 O O . GLY A 1 95 ? -21.758 18.265 38.132 1.00 51.28 95 GLY A O 1
ATOM 809 N N . GLU A 1 96 ? -21.296 16.253 37.263 1.00 49.69 96 GLU A N 1
ATOM 810 C CA . GLU A 1 96 ? -19.934 16.220 37.837 1.00 49.69 96 GLU A CA 1
ATOM 811 C C . GLU A 1 96 ? -18.864 16.926 36.990 1.00 49.69 96 GLU A C 1
ATOM 813 O O . GLU A 1 96 ? -17.884 17.415 37.541 1.00 49.69 96 GLU A O 1
ATOM 818 N N . TYR A 1 97 ? -19.066 17.096 35.680 1.00 50.94 97 TYR A N 1
ATOM 819 C CA . TYR A 1 97 ? -18.085 17.757 34.806 1.00 50.94 97 TYR A CA 1
ATOM 820 C C . TYR A 1 97 ? -18.390 19.231 34.530 1.00 50.94 97 TYR A C 1
ATOM 822 O O . TYR A 1 97 ? -18.141 19.693 33.426 1.00 50.94 97 TYR A O 1
ATOM 830 N N . GLY A 1 98 ? -18.948 19.963 35.504 1.00 52.59 98 GLY A N 1
ATOM 831 C CA . GLY A 1 98 ? -18.927 21.438 35.597 1.00 52.59 98 GLY A CA 1
ATOM 832 C C . GLY A 1 98 ? -19.481 22.273 34.429 1.00 52.59 98 GLY A C 1
ATOM 833 O O . GLY A 1 98 ? -19.557 23.494 34.544 1.00 52.59 98 GLY A O 1
ATOM 834 N N . TRP A 1 99 ? -19.882 21.658 33.320 1.00 57.09 99 TRP A N 1
ATOM 835 C CA . TRP A 1 99 ? -20.279 22.329 32.099 1.00 57.09 99 TRP A CA 1
ATOM 836 C C . TRP A 1 99 ? -21.687 21.895 31.732 1.00 57.09 99 TRP A C 1
ATOM 838 O O . TRP A 1 99 ? -21.933 20.831 31.163 1.00 57.09 99 TRP A O 1
ATOM 848 N N . VAL A 1 100 ? -22.633 22.745 32.106 1.00 66.06 100 VAL A N 1
ATOM 849 C CA . VAL A 1 100 ? -23.996 22.693 31.597 1.00 66.06 100 VAL A CA 1
ATOM 850 C C . VAL A 1 100 ? -24.010 23.545 30.338 1.00 66.06 100 VAL A C 1
ATOM 852 O O . VAL A 1 100 ? -23.633 24.715 30.387 1.00 66.06 100 VAL A O 1
ATOM 855 N N . SER A 1 101 ? -24.427 22.962 29.212 1.00 70.12 101 SER A N 1
ATOM 856 C CA . SER A 1 101 ? -24.556 23.713 27.962 1.00 70.12 101 SER A CA 1
ATOM 857 C C . SER A 1 101 ? -25.413 24.968 28.190 1.00 70.12 101 SER A C 1
ATOM 859 O O . SER A 1 101 ? -26.491 24.841 28.783 1.00 70.12 101 SER A O 1
ATOM 861 N N . PRO A 1 102 ? -24.998 26.156 27.706 1.00 77.56 102 PRO A N 1
ATOM 862 C CA . PRO A 1 102 ? -25.780 27.389 27.825 1.00 77.56 102 PRO A CA 1
ATOM 863 C C . PRO A 1 102 ? -27.227 27.235 27.349 1.00 77.56 102 PRO A C 1
ATOM 865 O O . PRO A 1 102 ? -28.137 27.779 27.963 1.00 77.56 102 PRO A O 1
ATOM 868 N N . PHE A 1 103 ? -27.452 26.393 26.337 1.00 81.19 103 PHE A N 1
ATOM 869 C CA . PHE A 1 103 ? -28.785 26.064 25.839 1.00 81.19 103 PHE A CA 1
ATOM 870 C C . PHE A 1 103 ? -29.694 25.450 26.917 1.00 81.19 103 PHE A C 1
ATOM 872 O O . PHE A 1 103 ? -30.852 25.827 27.050 1.00 81.19 103 PHE A O 1
ATOM 879 N N . ILE A 1 104 ? -29.171 24.531 27.736 1.00 77.31 104 ILE A N 1
ATOM 880 C CA . ILE A 1 104 ? -29.941 23.907 28.826 1.00 77.31 104 ILE A CA 1
ATOM 881 C C . ILE A 1 104 ? -30.276 24.952 29.902 1.00 77.31 104 ILE A C 1
ATOM 883 O O . ILE A 1 104 ? -31.345 24.898 30.507 1.00 77.31 104 ILE A O 1
ATOM 887 N N . ILE A 1 105 ? -29.382 25.921 30.125 1.00 76.94 105 ILE A N 1
ATOM 888 C CA . ILE A 1 105 ? -29.593 27.022 31.074 1.00 76.94 105 ILE A CA 1
ATOM 889 C C . ILE A 1 105 ? -30.705 27.956 30.580 1.00 76.94 105 ILE A C 1
ATOM 891 O O . ILE A 1 105 ? -31.568 28.338 31.369 1.00 76.94 105 ILE A O 1
ATOM 895 N N . GLU A 1 106 ? -30.702 28.307 29.294 1.00 82.75 106 GLU A N 1
ATOM 896 C CA . GLU A 1 106 ? -31.730 29.153 28.676 1.00 82.75 106 GLU A CA 1
ATOM 897 C C . GLU A 1 106 ? -33.100 28.473 28.686 1.00 82.75 106 GLU A C 1
ATOM 899 O O . GLU A 1 106 ? -34.051 29.028 29.229 1.00 82.75 106 GLU A O 1
ATOM 904 N N . VAL A 1 107 ? -33.184 27.222 28.226 1.00 83.88 107 VAL A N 1
ATOM 905 C CA . VAL A 1 107 ? -34.443 26.461 28.212 1.00 83.88 107 VAL A CA 1
ATOM 906 C C . VAL A 1 107 ? -35.020 26.298 29.620 1.00 83.88 107 VAL A C 1
ATOM 908 O O . VAL A 1 107 ? -36.229 26.422 29.812 1.00 83.88 107 VAL A O 1
ATOM 911 N N . ARG A 1 108 ? -34.174 26.072 30.636 1.00 85.69 108 ARG A N 1
ATOM 912 C CA . ARG A 1 108 ? -34.621 26.025 32.036 1.00 85.69 108 ARG A CA 1
ATOM 913 C C . ARG A 1 108 ? -35.261 27.348 32.470 1.00 85.69 108 ARG A C 1
ATOM 915 O O . ARG A 1 108 ? -36.287 27.320 33.149 1.00 85.69 108 ARG A O 1
ATOM 922 N N . ARG A 1 109 ? -34.658 28.489 32.111 1.00 84.38 109 ARG A N 1
ATOM 923 C CA . ARG A 1 109 ? -35.188 29.821 32.447 1.00 84.38 109 ARG A CA 1
ATOM 924 C C . ARG A 1 109 ? -36.524 30.077 31.759 1.00 84.38 109 ARG A C 1
ATOM 926 O O . ARG A 1 109 ? -37.457 30.515 32.427 1.00 84.38 109 ARG A O 1
ATOM 933 N N . ASP A 1 110 ? -36.626 29.750 30.476 1.00 89.06 110 ASP A N 1
ATOM 934 C CA . ASP A 1 110 ? -37.844 29.967 29.690 1.00 89.06 110 ASP A CA 1
ATOM 935 C C . ASP A 1 110 ? -39.009 29.109 30.193 1.00 89.06 110 ASP A C 1
ATOM 937 O O . ASP A 1 110 ? -40.143 29.580 30.297 1.00 89.06 110 ASP A O 1
ATOM 941 N N . LEU A 1 111 ? -38.720 27.865 30.581 1.00 86.44 111 LEU A N 1
ATOM 942 C CA . LEU A 1 111 ? -39.707 26.933 31.124 1.00 86.44 111 LEU A CA 1
ATOM 943 C C . LEU A 1 111 ? -39.960 27.108 32.630 1.00 86.44 111 LEU A C 1
ATOM 945 O O . LEU A 1 111 ? -40.806 26.405 33.176 1.00 86.44 111 LEU A O 1
ATOM 949 N N . LYS A 1 112 ? -39.259 28.039 33.297 1.00 88.44 112 LYS A N 1
ATOM 950 C CA . LYS A 1 112 ? -39.335 28.297 34.750 1.00 88.44 112 LYS A CA 1
ATOM 951 C C . LYS A 1 112 ? -39.177 27.033 35.604 1.00 88.44 112 LYS A C 1
ATOM 953 O O . LYS A 1 112 ? -39.874 26.867 36.600 1.00 88.44 112 LYS A O 1
ATOM 958 N N . LEU A 1 113 ? -38.268 26.152 35.198 1.00 83.88 113 LEU A N 1
ATOM 959 C CA . LEU A 1 113 ? -38.007 24.898 35.901 1.00 83.88 113 LEU A CA 1
ATOM 960 C C . LEU A 1 113 ? -36.952 25.095 36.992 1.00 83.88 113 LEU A C 1
ATOM 962 O O . LEU A 1 113 ? -35.942 25.783 36.791 1.00 83.88 113 LEU A O 1
ATOM 966 N N . GLU A 1 114 ? -37.136 24.430 38.126 1.00 81.25 114 GLU A N 1
ATOM 967 C CA . GLU A 1 114 ? -36.097 24.325 39.149 1.00 81.25 114 GLU A CA 1
ATOM 968 C C . GLU A 1 114 ? -35.007 23.314 38.722 1.00 81.25 114 GLU A C 1
ATOM 970 O O . GLU A 1 114 ? -35.248 22.459 37.864 1.00 81.25 114 GLU A O 1
ATOM 975 N N . PRO A 1 115 ? -33.761 23.403 39.239 1.00 74.06 115 PRO A N 1
ATOM 976 C CA . PRO A 1 115 ? -32.659 22.557 38.773 1.00 74.06 115 PRO A CA 1
ATOM 977 C C . PRO A 1 115 ? -32.940 21.062 38.976 1.00 74.06 115 PRO A C 1
ATOM 979 O O . PRO A 1 115 ? -32.479 20.237 38.185 1.00 74.06 115 PRO A O 1
ATOM 982 N N . ASP A 1 116 ? -33.708 20.732 40.013 1.00 75.50 116 ASP A N 1
ATOM 983 C CA . ASP A 1 116 ? -34.053 19.363 40.399 1.00 75.50 116 ASP A CA 1
ATOM 984 C C . ASP A 1 116 ? -35.190 18.779 39.546 1.00 75.50 116 ASP A C 1
ATOM 986 O O . ASP A 1 116 ? -35.403 17.569 39.517 1.00 75.50 116 ASP A O 1
ATOM 990 N N . GLU A 1 117 ? -35.895 19.624 38.792 1.00 76.25 117 GLU A N 1
ATOM 991 C CA . GLU A 1 117 ? -36.985 19.213 37.903 1.00 76.25 117 GLU A CA 1
ATOM 992 C C . GLU A 1 117 ? -36.494 18.834 36.500 1.00 76.25 117 GLU A C 1
ATOM 994 O O . GLU A 1 117 ? -37.275 18.347 35.673 1.00 76.25 117 GLU A O 1
ATOM 999 N N . LEU A 1 118 ? -35.199 19.028 36.226 1.00 73.06 118 LEU A N 1
ATOM 1000 C CA . LEU A 1 118 ? -34.600 18.703 34.940 1.00 73.06 118 LEU A CA 1
ATOM 1001 C C . LEU A 1 118 ? -34.708 17.196 34.647 1.00 73.06 118 LEU A C 1
ATOM 1003 O O . LEU A 1 118 ? -34.407 16.372 35.513 1.00 73.06 118 LEU A O 1
ATOM 1007 N N . PRO A 1 119 ? -35.042 16.800 33.404 1.00 70.06 119 PRO A N 1
ATOM 1008 C CA . PRO A 1 119 ? -35.126 15.388 33.022 1.00 70.06 119 PRO A CA 1
ATOM 1009 C C . PRO A 1 119 ? -33.833 14.605 33.282 1.00 70.06 119 PRO A C 1
ATOM 1011 O O . PRO A 1 119 ? -33.882 13.423 33.596 1.00 70.06 119 PRO A O 1
ATOM 1014 N N . SER A 1 120 ? -32.678 15.276 33.220 1.00 66.88 120 SER A N 1
ATOM 1015 C CA . SER A 1 120 ? -31.361 14.697 33.514 1.00 66.88 120 SER A CA 1
ATOM 1016 C C . SER A 1 120 ? -31.141 14.334 34.986 1.00 66.88 120 SER A C 1
ATOM 1018 O O . SER A 1 120 ? -30.137 13.700 35.296 1.00 66.88 120 SER A O 1
ATOM 1020 N N . LYS A 1 121 ? -32.039 14.755 35.885 1.00 69.31 121 LYS A N 1
ATOM 1021 C CA . LYS A 1 121 ? -32.025 14.447 37.320 1.00 69.31 121 LYS A CA 1
ATOM 1022 C C . LYS A 1 121 ? -33.075 13.411 37.720 1.00 69.31 121 LYS A C 1
ATOM 1024 O O . LYS A 1 121 ? -33.021 12.915 38.841 1.00 69.31 121 LYS A O 1
ATOM 1029 N N . LYS A 1 122 ? -34.008 13.067 36.824 1.00 70.44 122 LYS A N 1
ATOM 1030 C CA . LYS A 1 122 ? -35.073 12.096 37.097 1.00 70.44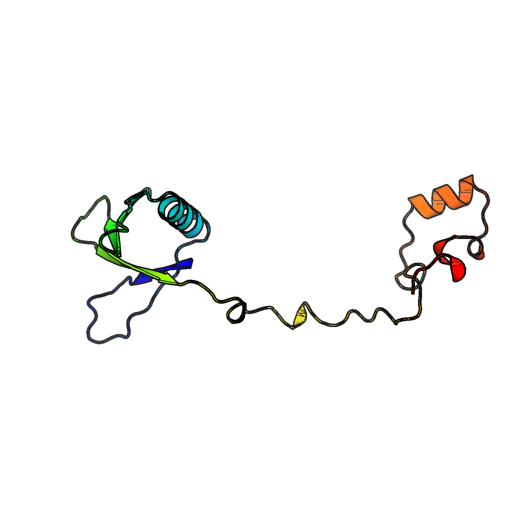 122 LYS A CA 1
ATOM 1031 C C . LYS A 1 122 ? -34.571 10.675 36.817 1.00 70.44 122 LYS A C 1
ATOM 1033 O O . LYS A 1 122 ? -34.357 10.351 35.647 1.00 70.44 122 LYS A O 1
ATOM 1038 N N . PRO A 1 123 ? -34.407 9.823 37.847 1.00 67.19 123 PRO A N 1
ATOM 1039 C CA . PRO A 1 123 ? -33.870 8.470 37.680 1.00 67.19 123 PRO A CA 1
ATOM 1040 C C . PRO A 1 123 ? -34.739 7.604 36.760 1.00 67.19 123 PRO A C 1
ATOM 1042 O O . PRO A 1 123 ? -34.212 6.750 36.062 1.00 67.19 123 PRO A O 1
ATOM 1045 N N . ASP A 1 124 ? -36.040 7.885 36.683 1.00 70.62 124 ASP A N 1
ATOM 1046 C CA . ASP A 1 124 ? -37.005 7.118 35.883 1.00 70.62 124 ASP A CA 1
ATOM 1047 C C . ASP A 1 124 ? -36.834 7.288 34.361 1.00 70.62 124 ASP A C 1
ATOM 1049 O O . ASP A 1 124 ? -37.367 6.500 33.584 1.00 70.62 124 ASP A O 1
ATOM 1053 N N . ILE A 1 125 ? -36.129 8.337 33.921 1.00 64.94 125 ILE A N 1
ATOM 1054 C CA . ILE A 1 125 ? -35.958 8.688 32.498 1.00 64.94 125 ILE A CA 1
ATOM 1055 C C . ILE A 1 125 ? -34.557 8.302 31.997 1.00 64.94 125 ILE A C 1
ATOM 1057 O O . ILE A 1 125 ? -34.328 8.214 30.791 1.00 64.94 125 ILE A O 1
ATOM 1061 N N . ILE A 1 126 ? -33.609 8.063 32.907 1.00 56.53 126 ILE A N 1
ATOM 1062 C CA . ILE A 1 126 ? -32.234 7.702 32.564 1.00 56.53 126 ILE A CA 1
ATOM 1063 C C . ILE A 1 126 ? -32.181 6.179 32.368 1.00 56.53 126 ILE A C 1
ATOM 1065 O O . ILE A 1 126 ? -32.373 5.448 33.339 1.00 56.53 126 ILE A O 1
ATOM 1069 N N . PRO A 1 127 ? -31.928 5.674 31.147 1.00 55.00 127 PRO A N 1
ATOM 1070 C CA . PRO A 1 127 ? -31.721 4.246 30.952 1.00 55.00 127 PRO A CA 1
ATOM 1071 C C . PRO A 1 127 ? -30.465 3.805 31.715 1.00 55.00 127 PRO A C 1
ATOM 1073 O O . PRO A 1 127 ? -29.418 4.449 31.609 1.00 55.00 127 PRO A O 1
ATOM 1076 N N . ILE A 1 128 ? -30.617 2.736 32.501 1.00 54.50 128 ILE A N 1
ATOM 1077 C CA . ILE A 1 128 ? -29.529 2.020 33.185 1.00 54.50 128 ILE A CA 1
ATOM 1078 C C . ILE A 1 128 ? -28.716 1.239 32.153 1.00 54.50 128 ILE A C 1
ATOM 1080 O O . ILE A 1 128 ? -29.351 0.599 31.281 1.00 54.50 128 ILE A O 1
#